Protein AF-A0A660PWV6-F1 (afdb_monomer)

Secondary structure (DSSP, 8-state):
-HHHHHHHHHHHH----TTHHHHHHHHHSPPHHHHHHHHHHHHHHHHHHHHHHHHSTTSTTHHHHHHHHHHHHHHHHHHHHHHHHHTTS----TTHHHHHHHHHHHHHHHHHHHHHHHH-

Solvent-accessible surface area (backbone atoms only — not comparable to full-atom values): 6426 Å² total; per-residue (Å²): 118,72,68,62,55,54,51,53,54,53,60,69,70,66,65,84,63,72,67,58,56,58,57,48,48,65,72,69,48,78,56,68,66,56,45,52,53,52,30,54,49,20,52,51,48,26,55,50,30,48,55,50,28,66,74,38,57,91,44,85,61,28,62,24,32,51,30,39,28,49,13,29,48,35,45,26,51,26,34,51,52,52,51,34,44,74,68,68,75,44,94,70,64,87,62,52,50,59,48,32,54,50,50,18,52,53,29,37,52,51,16,50,52,46,44,51,66,68,75,105

Foldseek 3Di:
DVVVVVVVVVVVVPDDPVPVVVVVVVVPDDPLVVLVVLLVVLVVQLVVLVVVLVVCPPHLLNVLSVLLNVLSVLSNVLSVVSVCVVVVVDDDPPVSSVVSVVSSVVSNVVSVVSVVVRVD

Radius of gyration: 22.76 Å; Cα contacts (8 Å, |Δi|>4): 89; chains: 1; bounding box: 39×50×63 Å

Sequence (120 aa):
MRKNLLLVVALMVGWPSRSEAADLALITSPPTMLNLMVLVLAFAAVAICFRVFTAVKGGSLSRSWQLFMGGFAILGLSQMSSLFQTLEVVSLPVWVTPGLSLLWVVALLYGVIETKRVLS

Nearest PDB structures (foldseek):
  1s53-assembly2_B  TM=8.696E-01  e=2.380E+00  Halobacterium salinarum
  3uty-assembly1_A  TM=8.562E-01  e=2.829E+00  Halobacterium salinarum NRC-1
  7d7q-assembly1_A  TM=6.281E-01  e=6.717E+00  Salpingoeca rosetta
  3u3b-assembly2_B  TM=4.094E-01  e=5.985E+00  synthetic construct

Mean predicted aligned error: 11.58 Å

S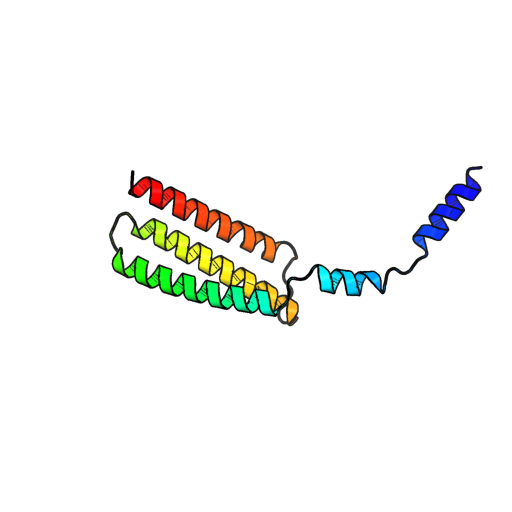tructure (mmCIF, N/CA/C/O backbone):
data_AF-A0A660PWV6-F1
#
_entry.id   AF-A0A660PWV6-F1
#
loop_
_atom_site.group_PDB
_atom_site.id
_atom_site.type_symbol
_atom_site.label_atom_id
_atom_site.label_alt_id
_atom_site.label_comp_id
_atom_site.label_asym_id
_atom_site.label_entity_id
_atom_site.label_seq_id
_atom_site.pdbx_PDB_ins_code
_atom_site.Cartn_x
_atom_site.Cartn_y
_atom_site.Cartn_z
_atom_site.occupancy
_atom_site.B_iso_or_equiv
_atom_site.auth_seq_id
_atom_site.auth_comp_id
_atom_site.auth_asym_id
_atom_site.auth_atom_id
_atom_site.pdbx_PDB_model_num
ATOM 1 N N . MET A 1 1 ? 10.261 39.968 -45.225 1.00 52.19 1 MET A N 1
ATOM 2 C CA . MET A 1 1 ? 10.310 39.741 -43.759 1.00 52.19 1 MET A CA 1
ATOM 3 C C . MET A 1 1 ? 9.857 38.340 -43.326 1.00 52.19 1 MET A C 1
ATOM 5 O O . MET A 1 1 ? 10.542 37.752 -42.506 1.00 52.19 1 MET A O 1
ATOM 9 N N . ARG A 1 2 ? 8.792 37.739 -43.892 1.00 52.47 2 ARG A N 1
ATOM 10 C CA . ARG A 1 2 ? 8.329 36.376 -43.517 1.00 52.47 2 ARG A CA 1
ATOM 11 C C . ARG A 1 2 ? 9.325 35.225 -43.778 1.00 52.47 2 ARG A C 1
ATOM 13 O O . ARG A 1 2 ? 9.314 34.247 -43.044 1.00 52.47 2 ARG A O 1
ATOM 20 N N . LYS A 1 3 ? 10.203 35.339 -44.785 1.00 55.62 3 LYS A N 1
ATOM 21 C CA . LYS A 1 3 ? 11.167 34.276 -45.145 1.00 55.62 3 LYS A CA 1
ATOM 22 C C . LYS A 1 3 ? 12.283 34.071 -44.107 1.00 55.62 3 LYS A C 1
ATOM 24 O O . LYS A 1 3 ? 12.667 32.934 -43.876 1.00 55.62 3 LYS A O 1
ATOM 29 N N . ASN A 1 4 ? 12.731 35.129 -43.424 1.00 53.56 4 ASN A N 1
ATOM 30 C CA . ASN A 1 4 ? 13.756 35.011 -42.374 1.00 53.56 4 ASN A CA 1
ATOM 31 C C . ASN A 1 4 ? 13.199 34.347 -41.106 1.00 53.56 4 ASN A C 1
ATOM 33 O O . ASN A 1 4 ? 13.924 33.658 -40.403 1.00 53.56 4 ASN A O 1
ATOM 37 N N . LEU A 1 5 ? 11.898 34.505 -40.852 1.00 57.94 5 LEU A N 1
ATOM 38 C CA . LEU A 1 5 ? 11.224 33.932 -39.687 1.00 57.94 5 LEU A CA 1
ATOM 39 C C . LEU A 1 5 ? 11.062 32.409 -39.828 1.00 57.94 5 LEU A C 1
ATOM 41 O O . LEU A 1 5 ? 11.295 31.673 -38.879 1.00 57.94 5 LEU A O 1
ATOM 45 N N . LEU A 1 6 ? 10.776 31.925 -41.042 1.00 60.41 6 LEU A N 1
ATOM 46 C CA . LEU A 1 6 ? 10.726 30.488 -41.340 1.00 60.41 6 LEU A CA 1
ATOM 47 C C . LEU A 1 6 ? 12.105 29.815 -41.269 1.00 60.41 6 LEU A C 1
ATOM 49 O O . LEU A 1 6 ? 12.196 28.661 -40.870 1.00 60.41 6 LEU A O 1
ATOM 53 N N . LEU A 1 7 ? 13.174 30.540 -41.606 1.00 59.66 7 LEU A N 1
ATOM 54 C CA . LEU A 1 7 ? 14.546 30.027 -41.550 1.00 59.66 7 LEU A CA 1
ATOM 55 C C . LEU A 1 7 ? 15.050 29.911 -40.100 1.00 59.66 7 LEU A C 1
ATOM 57 O O . LEU A 1 7 ? 15.702 28.933 -39.757 1.00 59.66 7 LEU A O 1
ATOM 61 N N . VAL A 1 8 ? 14.664 30.846 -39.224 1.00 61.31 8 VAL A N 1
ATOM 62 C CA . VAL A 1 8 ? 14.934 30.767 -37.775 1.00 61.31 8 VAL A CA 1
ATOM 63 C C . VAL A 1 8 ? 14.155 29.621 -37.123 1.00 61.31 8 VAL A C 1
ATOM 65 O O . VAL A 1 8 ? 14.724 28.871 -36.336 1.00 61.31 8 VAL A O 1
ATOM 68 N N . VAL A 1 9 ? 12.886 29.420 -37.494 1.00 60.78 9 VAL A N 1
ATOM 69 C CA . VAL A 1 9 ? 12.082 28.287 -37.001 1.00 60.78 9 VAL A CA 1
ATOM 70 C C . VAL A 1 9 ? 12.647 26.948 -37.494 1.00 60.78 9 VAL A C 1
ATOM 72 O O . VAL A 1 9 ? 12.733 26.004 -36.717 1.00 60.78 9 VAL A O 1
ATOM 75 N N . ALA A 1 10 ? 13.114 26.868 -38.743 1.00 59.03 10 ALA A N 1
ATOM 76 C CA . ALA A 1 10 ? 13.762 25.666 -39.272 1.00 59.03 10 ALA A CA 1
ATOM 77 C C . ALA A 1 10 ? 15.111 25.363 -38.591 1.00 59.03 10 ALA A C 1
ATOM 79 O O . ALA A 1 10 ? 15.429 24.198 -38.362 1.00 59.03 10 ALA A O 1
ATOM 80 N N . LEU A 1 11 ? 15.877 26.394 -38.216 1.00 56.72 11 LEU A N 1
ATOM 81 C CA . LEU A 1 11 ? 17.133 26.240 -37.474 1.00 56.72 11 LEU A CA 1
ATOM 82 C C . LEU A 1 11 ? 16.913 25.803 -36.017 1.00 56.72 11 LEU A C 1
ATOM 84 O O . LEU A 1 11 ? 17.760 25.105 -35.470 1.00 56.72 11 LEU A O 1
ATOM 88 N N . MET A 1 12 ? 15.770 26.140 -35.407 1.00 53.78 12 MET A N 1
ATOM 89 C CA . MET A 1 12 ? 15.433 25.701 -34.044 1.00 53.78 12 MET A CA 1
ATOM 90 C C . MET A 1 12 ? 14.844 24.285 -33.967 1.00 53.78 12 MET A C 1
ATOM 92 O O . MET A 1 12 ? 14.908 23.661 -32.914 1.00 53.78 12 MET A O 1
ATOM 96 N N . VAL A 1 13 ? 14.323 23.745 -35.073 1.00 59.53 13 VAL A N 1
ATOM 97 C CA . VAL A 1 13 ? 13.825 22.355 -35.158 1.00 59.53 13 VAL A CA 1
ATOM 98 C C . VAL A 1 13 ? 14.951 21.362 -35.511 1.00 59.53 13 VAL A C 1
ATOM 100 O O . VAL A 1 13 ? 14.778 20.151 -35.397 1.00 59.53 13 VAL A O 1
ATOM 103 N N . GLY A 1 14 ? 16.125 21.859 -35.915 1.00 48.34 14 GLY A N 1
ATOM 104 C CA . GLY A 1 14 ? 17.244 21.052 -36.408 1.00 48.34 14 GLY A CA 1
ATOM 105 C C . GLY A 1 14 ? 18.231 20.528 -35.360 1.00 48.34 14 GLY A C 1
ATOM 106 O O . GLY A 1 14 ? 19.195 19.869 -35.749 1.00 48.34 14 GLY A O 1
ATOM 107 N N . TRP A 1 15 ? 18.048 20.793 -34.063 1.00 46.94 15 TRP A N 1
ATOM 108 C CA . TRP A 1 15 ? 18.976 20.282 -33.050 1.00 46.94 15 TRP A CA 1
ATOM 109 C C . TRP A 1 15 ? 18.576 18.892 -32.546 1.00 46.94 15 TRP A C 1
ATOM 111 O O . TRP A 1 15 ? 17.480 18.720 -32.012 1.00 46.94 15 TRP A O 1
ATOM 121 N N . PRO A 1 16 ? 19.453 17.876 -32.662 1.00 46.84 16 PRO A N 1
ATOM 122 C CA . PRO A 1 16 ? 19.218 16.603 -32.012 1.00 46.84 16 PRO A CA 1
ATOM 123 C C . PRO A 1 16 ? 19.464 16.770 -30.508 1.00 46.84 16 PRO A C 1
ATOM 125 O O . PRO A 1 16 ? 20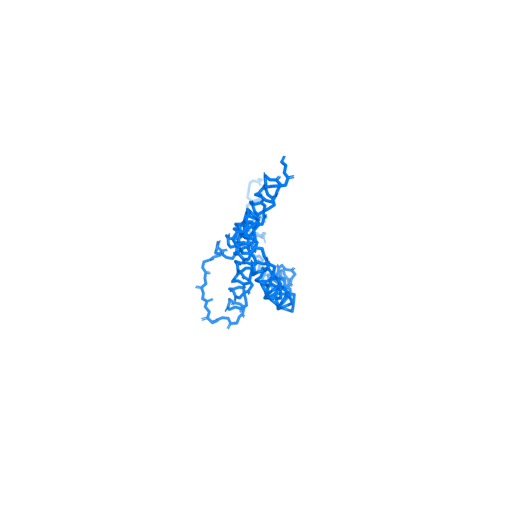.593 16.649 -30.042 1.00 46.84 16 PRO A O 1
ATOM 128 N N . SER A 1 17 ? 18.399 16.971 -29.730 1.00 53.06 17 SER A N 1
ATOM 129 C CA . SER A 1 17 ? 18.389 16.951 -28.252 1.00 53.06 17 SER A CA 1
ATOM 130 C C . SER A 1 17 ? 18.683 15.563 -27.649 1.00 53.06 17 SER A C 1
ATOM 132 O O . SER A 1 17 ? 18.181 15.211 -26.583 1.00 53.06 17 SER A O 1
ATOM 134 N N . ARG A 1 18 ? 19.467 14.719 -28.331 1.00 52.66 18 ARG A N 1
ATOM 135 C CA . ARG A 1 18 ? 19.668 13.315 -27.943 1.00 52.66 18 ARG A CA 1
ATOM 136 C C . ARG A 1 18 ? 20.513 13.143 -26.674 1.00 52.66 18 ARG A C 1
ATOM 138 O O . ARG A 1 18 ? 20.440 12.069 -26.091 1.00 52.66 18 ARG A O 1
ATOM 145 N N . SER A 1 19 ? 21.258 14.159 -26.220 1.00 50.44 19 SER A N 1
ATOM 146 C CA . SER A 1 19 ? 22.008 14.085 -24.951 1.00 50.44 19 SER A CA 1
ATOM 147 C C . SER A 1 19 ? 21.230 14.606 -23.738 1.00 50.44 19 SER A C 1
ATOM 149 O O . SER A 1 19 ? 21.403 14.073 -22.651 1.00 50.44 19 SER A O 1
ATOM 151 N N . GLU A 1 20 ? 20.328 15.579 -23.903 1.00 52.12 20 GLU A N 1
ATOM 152 C CA . GLU A 1 20 ? 19.528 16.104 -22.782 1.00 52.12 20 GLU A CA 1
ATOM 153 C C . GLU A 1 20 ? 18.455 15.115 -22.316 1.00 52.12 20 GLU A C 1
ATOM 155 O O . GLU A 1 20 ? 18.148 15.052 -21.132 1.00 52.12 20 GLU A O 1
ATOM 160 N N . ALA A 1 21 ? 17.920 14.280 -23.211 1.00 51.69 21 ALA A N 1
ATOM 161 C CA . ALA A 1 21 ? 16.946 13.255 -22.833 1.00 51.69 21 ALA A CA 1
ATOM 162 C C . ALA A 1 21 ? 17.531 12.190 -21.883 1.00 51.69 21 ALA A C 1
ATOM 164 O O . ALA A 1 21 ? 16.797 11.644 -21.064 1.00 51.69 21 ALA A O 1
ATOM 165 N N . ALA A 1 22 ? 18.837 11.911 -21.969 1.00 50.88 22 ALA A N 1
ATOM 166 C CA . ALA A 1 22 ? 19.512 10.948 -21.100 1.00 50.88 22 ALA A CA 1
ATOM 167 C C . ALA A 1 22 ? 19.758 11.515 -19.689 1.00 50.88 22 ALA A C 1
ATOM 169 O O . ALA A 1 22 ? 19.522 10.818 -18.704 1.00 50.88 22 ALA A O 1
ATOM 170 N N . ASP A 1 23 ? 20.145 12.790 -19.583 1.00 53.81 23 ASP A N 1
ATOM 171 C CA . ASP A 1 23 ? 20.314 13.474 -18.290 1.00 53.81 23 ASP A CA 1
ATOM 172 C C . ASP A 1 23 ? 18.967 13.790 -17.624 1.00 53.81 23 ASP A C 1
ATOM 174 O O . ASP A 1 23 ? 18.794 13.609 -16.419 1.00 53.81 23 ASP A O 1
ATOM 178 N N . LEU A 1 24 ? 17.958 14.188 -18.403 1.00 51.34 24 LEU A N 1
ATOM 179 C CA . LEU A 1 24 ? 16.605 14.394 -17.885 1.00 51.34 24 LEU A CA 1
ATOM 180 C C . LEU A 1 24 ? 15.962 13.077 -17.444 1.00 51.34 24 LEU A C 1
ATOM 182 O O . LEU A 1 24 ? 15.235 13.071 -16.453 1.00 51.34 24 LEU A O 1
ATOM 186 N N . ALA A 1 25 ? 16.248 11.953 -18.106 1.00 52.84 25 ALA A N 1
ATOM 187 C CA . ALA A 1 25 ? 15.823 10.637 -17.631 1.00 52.84 25 ALA A CA 1
ATOM 188 C C . ALA A 1 25 ? 16.462 10.293 -16.274 1.00 52.84 25 ALA A C 1
ATOM 190 O O . ALA A 1 25 ? 15.754 9.837 -15.378 1.00 52.84 25 ALA A O 1
ATOM 191 N N . LEU A 1 26 ? 17.753 10.599 -16.085 1.00 53.31 26 LEU A N 1
ATOM 192 C CA . LEU A 1 26 ? 18.461 10.393 -14.816 1.00 53.31 26 LEU A CA 1
ATOM 193 C C . LEU A 1 26 ? 17.869 11.229 -13.664 1.00 53.31 26 LEU A C 1
ATOM 195 O O . LEU A 1 26 ? 17.817 10.764 -12.527 1.00 53.31 26 LEU A O 1
ATOM 199 N N . ILE A 1 27 ? 17.402 12.448 -13.953 1.00 58.38 27 ILE A N 1
ATOM 200 C CA . ILE A 1 27 ? 16.823 13.368 -12.957 1.00 58.38 27 ILE A CA 1
ATOM 201 C C . ILE A 1 27 ? 15.344 13.056 -12.671 1.00 58.38 27 ILE A C 1
ATOM 203 O O . ILE A 1 27 ? 14.868 13.276 -11.557 1.00 58.38 27 ILE A O 1
ATOM 207 N N . THR A 1 28 ? 14.594 12.564 -13.662 1.00 58.81 28 THR A N 1
ATOM 208 C CA . THR A 1 28 ? 13.133 12.381 -13.550 1.00 58.81 28 THR A CA 1
ATOM 209 C C . THR A 1 28 ? 12.712 11.002 -13.054 1.00 58.81 28 THR A C 1
ATOM 211 O O . THR A 1 28 ? 11.627 10.879 -12.482 1.00 58.81 28 THR A O 1
ATOM 214 N N . SER A 1 29 ? 13.538 9.965 -13.221 1.00 60.50 29 SER A N 1
ATOM 215 C CA . SER A 1 29 ? 13.249 8.659 -12.628 1.00 60.50 29 SER A CA 1
ATOM 216 C C . SER A 1 29 ? 13.681 8.638 -11.155 1.00 60.50 29 SER A C 1
ATOM 218 O O . SER A 1 29 ? 14.865 8.856 -10.883 1.00 60.50 29 SER A O 1
ATOM 220 N N . PRO A 1 30 ? 12.781 8.366 -10.186 1.00 64.50 30 PRO A N 1
ATOM 221 C CA . PRO A 1 30 ? 13.199 8.180 -8.803 1.00 64.50 30 PRO A CA 1
ATOM 222 C C . PRO A 1 30 ? 14.244 7.058 -8.735 1.00 64.50 30 PRO A C 1
ATOM 224 O O . PRO A 1 30 ? 14.074 6.030 -9.403 1.00 64.50 30 PRO A O 1
ATOM 227 N N . PRO A 1 31 ? 15.324 7.232 -7.949 1.00 79.44 31 PRO A N 1
ATOM 228 C CA . PRO A 1 31 ? 16.411 6.268 -7.914 1.00 79.44 31 PRO A CA 1
ATOM 229 C C . PRO A 1 31 ? 15.863 4.895 -7.523 1.00 79.44 31 PRO A C 1
ATOM 231 O O . PRO A 1 31 ? 15.083 4.772 -6.580 1.00 79.44 31 PRO A O 1
ATOM 234 N N . THR A 1 32 ? 16.278 3.846 -8.229 1.00 82.69 32 THR A N 1
ATOM 235 C CA . THR A 1 32 ? 15.814 2.462 -8.005 1.00 82.69 32 THR A CA 1
ATOM 236 C C . THR A 1 32 ? 15.947 2.018 -6.549 1.00 82.69 32 THR A C 1
ATOM 238 O O . THR A 1 32 ? 15.087 1.305 -6.032 1.00 82.69 32 THR A O 1
ATOM 241 N N . MET A 1 33 ? 16.976 2.514 -5.858 1.00 82.69 33 MET A N 1
ATOM 242 C CA . MET A 1 33 ? 17.180 2.321 -4.422 1.00 82.69 33 MET A CA 1
ATOM 243 C C . MET A 1 33 ? 16.019 2.857 -3.577 1.00 82.69 33 MET A C 1
ATOM 245 O O . MET A 1 33 ? 15.591 2.185 -2.642 1.00 82.69 33 MET A O 1
ATOM 249 N N . LEU A 1 34 ? 15.454 4.019 -3.922 1.00 87.06 34 LEU A N 1
ATOM 250 C CA . LEU A 1 34 ? 14.283 4.567 -3.238 1.00 87.06 34 LEU A CA 1
ATOM 251 C C . LEU A 1 34 ? 13.061 3.662 -3.438 1.00 87.06 34 LEU A C 1
ATOM 253 O O . LEU A 1 34 ? 12.387 3.341 -2.463 1.00 87.06 34 LEU A O 1
ATOM 257 N N . ASN A 1 35 ? 12.813 3.184 -4.662 1.00 88.06 35 ASN A N 1
ATOM 258 C CA . ASN A 1 35 ? 11.697 2.269 -4.936 1.00 88.06 35 ASN A CA 1
ATOM 259 C C . ASN A 1 35 ? 11.826 0.962 -4.133 1.00 88.06 35 ASN A C 1
ATOM 261 O O . ASN A 1 35 ? 10.838 0.475 -3.584 1.00 88.06 35 ASN A O 1
ATOM 265 N N . LEU A 1 36 ? 13.045 0.423 -3.999 1.00 90.31 36 LEU A N 1
ATOM 266 C CA . LEU A 1 36 ? 13.319 -0.750 -3.161 1.00 90.31 36 LEU A CA 1
ATOM 267 C C . LEU A 1 36 ? 13.062 -0.477 -1.674 1.00 90.31 36 LEU A C 1
ATOM 269 O O . LEU A 1 36 ? 12.421 -1.289 -1.006 1.00 90.31 36 LEU A O 1
ATOM 273 N N . MET A 1 37 ? 13.509 0.667 -1.152 1.00 94.00 37 MET A N 1
ATOM 274 C CA . MET A 1 37 ? 13.246 1.049 0.240 1.00 94.00 37 MET A CA 1
ATOM 275 C C . MET A 1 37 ? 11.745 1.186 0.509 1.00 94.00 37 MET A C 1
ATOM 277 O O . MET A 1 37 ? 11.244 0.647 1.498 1.00 94.00 37 MET A O 1
ATOM 281 N N . VAL A 1 38 ? 11.013 1.856 -0.386 1.00 93.50 38 VAL A N 1
ATOM 282 C CA . VAL A 1 38 ? 9.554 2.011 -0.276 1.00 93.50 38 VAL A CA 1
ATOM 283 C C . VAL A 1 38 ? 8.859 0.651 -0.354 1.00 93.50 38 VAL A C 1
ATOM 285 O O . VAL A 1 38 ? 7.928 0.410 0.410 1.00 93.50 38 VAL A O 1
ATOM 288 N N . LEU A 1 39 ? 9.324 -0.264 -1.209 1.00 94.06 39 LEU A N 1
ATOM 289 C CA . LEU A 1 39 ? 8.781 -1.619 -1.301 1.00 94.06 39 LEU A CA 1
ATOM 290 C C . LEU A 1 39 ? 8.947 -2.399 0.013 1.00 94.06 39 LEU A C 1
ATOM 292 O O . LEU A 1 39 ? 7.986 -2.995 0.503 1.00 94.06 39 LEU A O 1
ATOM 296 N N . VAL A 1 40 ? 10.140 -2.367 0.613 1.00 96.62 40 VAL A N 1
ATOM 297 C CA . VAL A 1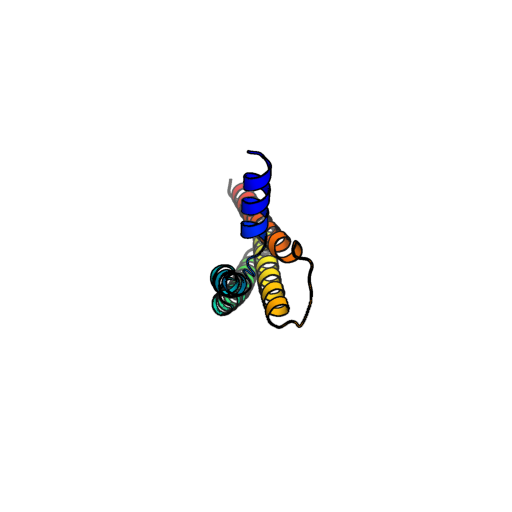 40 ? 10.402 -3.019 1.909 1.00 96.62 40 VAL A CA 1
ATOM 298 C C . VAL A 1 40 ? 9.517 -2.422 3.005 1.00 96.62 40 VAL A C 1
ATOM 300 O O . VAL A 1 40 ? 8.902 -3.162 3.776 1.00 96.62 40 VAL A O 1
ATOM 303 N N . LEU A 1 41 ? 9.396 -1.092 3.047 1.00 96.25 41 LEU A N 1
ATOM 304 C CA . LEU A 1 41 ? 8.518 -0.404 3.995 1.00 96.25 41 LEU A CA 1
ATOM 305 C C . LEU A 1 41 ? 7.043 -0.754 3.779 1.00 96.25 41 LEU A C 1
ATOM 307 O O . LEU A 1 41 ? 6.322 -0.937 4.757 1.00 96.25 41 LEU A O 1
ATOM 311 N N . ALA A 1 42 ? 6.596 -0.904 2.530 1.00 95.94 42 ALA A N 1
ATOM 312 C CA . ALA A 1 42 ? 5.231 -1.312 2.218 1.00 95.94 42 ALA A CA 1
ATOM 313 C C . ALA A 1 42 ? 4.932 -2.716 2.766 1.00 95.94 42 ALA A C 1
ATOM 315 O O . ALA A 1 42 ? 3.923 -2.902 3.445 1.00 95.94 42 ALA A O 1
ATOM 316 N N . PHE A 1 43 ? 5.831 -3.687 2.572 1.00 96.50 43 PHE A N 1
ATOM 317 C CA . PHE A 1 43 ? 5.669 -5.024 3.156 1.00 96.50 43 PHE A CA 1
ATOM 318 C C . PHE A 1 43 ? 5.690 -5.008 4.688 1.00 96.50 43 PHE A C 1
ATOM 320 O O . PHE A 1 43 ? 4.866 -5.675 5.319 1.00 96.50 43 PHE A O 1
ATOM 327 N N . ALA A 1 44 ? 6.579 -4.219 5.297 1.00 97.38 44 ALA A N 1
ATOM 328 C CA . ALA A 1 44 ? 6.603 -4.045 6.746 1.00 97.38 44 ALA A CA 1
ATOM 329 C C . ALA A 1 44 ? 5.283 -3.443 7.263 1.00 97.38 44 ALA A C 1
ATOM 331 O O . ALA A 1 44 ? 4.715 -3.941 8.236 1.00 97.38 44 ALA A O 1
ATOM 332 N N . ALA A 1 45 ? 4.747 -2.429 6.580 1.00 96.69 45 ALA A N 1
ATOM 333 C CA . ALA A 1 45 ? 3.474 -1.802 6.919 1.00 96.69 45 ALA A CA 1
ATOM 334 C C . ALA A 1 45 ? 2.292 -2.772 6.775 1.00 96.69 45 ALA A C 1
ATOM 336 O O . ALA A 1 45 ? 1.438 -2.816 7.661 1.00 96.69 45 ALA A O 1
ATOM 337 N N . VAL A 1 46 ? 2.263 -3.603 5.725 1.00 96.94 46 VAL A N 1
ATOM 338 C CA . VAL A 1 46 ? 1.269 -4.681 5.574 1.00 96.94 46 V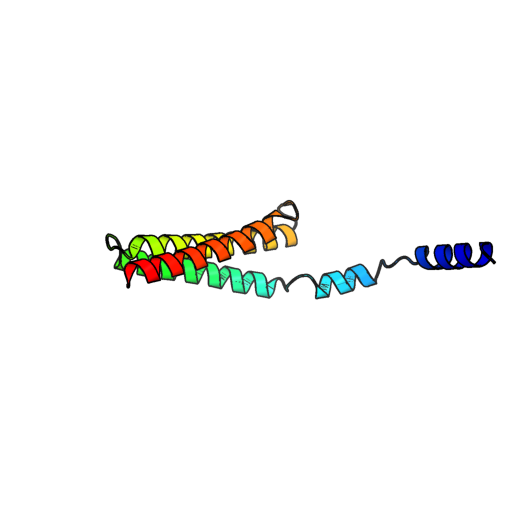AL A CA 1
ATOM 339 C C . VAL A 1 46 ? 1.363 -5.670 6.736 1.00 96.94 46 VAL A C 1
ATOM 341 O O . VAL A 1 46 ? 0.339 -5.996 7.335 1.00 96.94 46 VAL A O 1
ATOM 344 N N . ALA A 1 47 ? 2.568 -6.111 7.107 1.00 97.06 47 ALA A N 1
ATOM 345 C CA . ALA A 1 47 ? 2.764 -7.040 8.219 1.00 97.06 47 ALA A CA 1
ATOM 346 C C . ALA A 1 47 ? 2.303 -6.446 9.563 1.00 97.06 47 ALA A C 1
ATOM 348 O O . ALA A 1 47 ? 1.659 -7.134 10.361 1.00 97.06 47 ALA A O 1
ATOM 349 N N . ILE A 1 48 ? 2.578 -5.160 9.804 1.00 96.44 48 ILE A N 1
ATOM 350 C CA . ILE A 1 48 ? 2.096 -4.436 10.988 1.00 96.44 48 ILE A CA 1
ATOM 351 C C . ILE A 1 48 ? 0.568 -4.330 10.960 1.00 96.44 48 ILE A C 1
ATOM 353 O O . ILE A 1 48 ? -0.079 -4.698 11.940 1.00 96.44 48 ILE A O 1
ATOM 357 N N . CYS A 1 49 ? -0.022 -3.908 9.838 1.00 95.12 49 CYS A N 1
ATOM 358 C CA . CYS A 1 49 ? -1.476 -3.832 9.683 1.00 95.12 49 CYS A CA 1
ATOM 359 C C . CYS A 1 49 ? -2.134 -5.192 9.904 1.00 95.12 49 CYS A C 1
ATOM 361 O O . CYS A 1 49 ? -3.190 -5.260 10.524 1.00 95.12 49 CYS A O 1
ATOM 363 N N . PHE A 1 50 ? -1.509 -6.278 9.445 1.00 95.25 50 PHE A N 1
ATOM 364 C CA . PHE A 1 50 ? -1.997 -7.633 9.668 1.00 95.25 50 PHE A CA 1
ATOM 365 C C . PHE A 1 50 ? -1.999 -8.003 11.149 1.00 95.25 50 PHE A C 1
ATOM 367 O O . PHE A 1 50 ? -3.017 -8.476 11.653 1.00 95.25 50 PHE A O 1
ATOM 374 N N . ARG A 1 51 ? -0.915 -7.714 11.877 1.00 95.56 51 ARG A N 1
ATOM 375 C CA . ARG A 1 51 ? -0.866 -7.930 13.332 1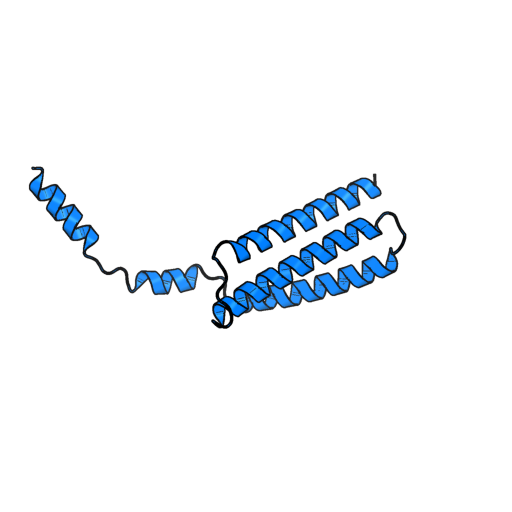.00 95.56 51 ARG A CA 1
ATOM 376 C C . ARG A 1 51 ? -1.959 -7.148 14.056 1.00 95.56 51 ARG A C 1
ATOM 378 O O . ARG A 1 51 ? -2.682 -7.727 14.867 1.00 95.56 51 ARG A O 1
ATOM 385 N N . VAL A 1 52 ? -2.131 -5.866 13.732 1.00 93.88 52 VAL A N 1
ATOM 386 C CA . VAL A 1 52 ? -3.179 -5.054 14.368 1.00 93.88 52 VAL A CA 1
ATOM 387 C C . VAL A 1 52 ? -4.566 -5.567 13.992 1.00 93.88 52 VAL A C 1
ATOM 389 O O . VAL A 1 52 ? -5.398 -5.757 14.874 1.00 93.88 52 VAL A O 1
ATOM 392 N N . PHE A 1 53 ? -4.798 -5.893 12.720 1.00 94.12 53 PHE A N 1
ATOM 393 C CA . PHE A 1 53 ? -6.048 -6.487 12.255 1.00 94.12 53 PHE A CA 1
ATOM 394 C C . PHE A 1 53 ? -6.396 -7.762 13.028 1.00 94.12 53 PHE A C 1
ATOM 396 O O . PHE A 1 53 ? -7.542 -7.914 13.441 1.00 94.12 53 PHE A O 1
ATOM 403 N N . THR A 1 54 ? -5.430 -8.656 13.270 1.00 93.31 54 THR A N 1
ATOM 404 C CA . THR A 1 54 ? -5.674 -9.865 14.072 1.00 93.31 54 THR A CA 1
ATOM 405 C C . THR A 1 54 ? -6.030 -9.556 15.525 1.00 93.31 54 THR A C 1
ATOM 407 O O . THR A 1 54 ? -6.851 -10.268 16.095 1.00 93.31 54 THR A O 1
ATOM 410 N N . ALA A 1 55 ? -5.487 -8.477 16.097 1.00 92.25 55 ALA A N 1
ATOM 411 C CA . ALA A 1 55 ? -5.804 -8.038 17.455 1.00 92.25 55 ALA A CA 1
ATOM 412 C C . ALA A 1 55 ? -7.197 -7.390 17.564 1.00 92.25 55 ALA A C 1
ATOM 414 O O . ALA A 1 55 ? -7.870 -7.557 18.576 1.00 92.25 55 ALA A O 1
ATOM 415 N N . VAL A 1 56 ? -7.654 -6.685 16.523 1.00 92.75 56 VAL A N 1
AT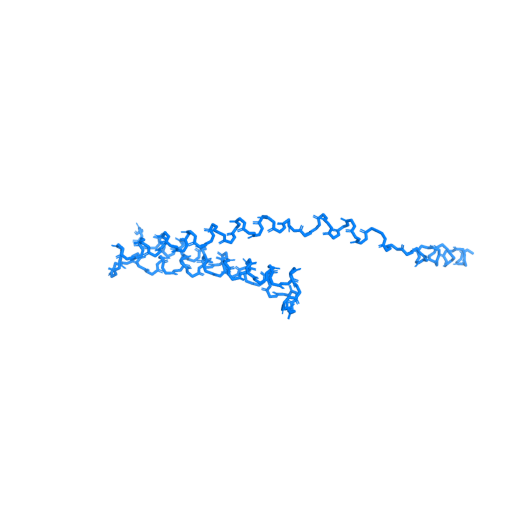OM 416 C CA . VAL A 1 56 ? -8.981 -6.037 16.486 1.00 92.75 56 VAL A CA 1
ATOM 417 C C . VAL A 1 56 ? -10.034 -6.846 15.718 1.00 92.75 56 VAL A C 1
ATOM 419 O O . VAL A 1 56 ? -11.110 -6.333 15.392 1.00 92.75 56 VAL A O 1
ATOM 422 N N . LYS A 1 57 ? -9.729 -8.104 15.375 1.00 85.12 57 LYS A N 1
ATOM 423 C CA . LYS A 1 57 ? -10.571 -8.947 14.521 1.00 85.12 57 LYS A CA 1
ATOM 424 C C . LYS A 1 57 ? -11.936 -9.168 15.177 1.00 85.12 57 LYS A C 1
ATOM 426 O O . LYS A 1 57 ? -12.017 -9.617 16.312 1.00 85.12 57 LYS A O 1
ATOM 431 N N . GLY A 1 58 ? -13.006 -8.864 14.442 1.00 84.44 58 GLY A N 1
ATOM 432 C CA . GLY A 1 58 ? -14.385 -8.936 14.942 1.00 84.44 58 GLY A CA 1
ATOM 433 C C . GLY A 1 58 ? -14.895 -7.648 15.599 1.00 84.44 58 GLY A C 1
ATOM 434 O O . GLY A 1 58 ? -16.089 -7.539 15.852 1.00 84.44 58 GLY A O 1
ATOM 435 N N . GLY A 1 59 ? -14.029 -6.653 15.821 1.00 87.62 59 GLY A N 1
ATOM 436 C CA . GLY A 1 59 ? -14.430 -5.319 16.266 1.00 87.62 59 GLY A CA 1
ATOM 437 C C . GLY A 1 59 ? -14.849 -4.399 15.116 1.00 87.62 59 GLY A C 1
ATOM 438 O O . GLY A 1 59 ? -14.558 -4.658 13.943 1.00 87.62 59 GLY A O 1
ATOM 439 N N . SER A 1 60 ? -15.466 -3.267 15.459 1.00 87.00 60 SER A N 1
ATOM 440 C CA . SER A 1 60 ? -15.844 -2.199 14.518 1.00 87.00 60 SER A CA 1
ATOM 441 C C . SER A 1 60 ? -14.644 -1.613 13.757 1.00 87.00 60 SER A C 1
ATOM 443 O O . SER A 1 60 ? -14.778 -1.220 12.602 1.00 87.00 60 SER A O 1
ATOM 445 N N . LEU A 1 61 ? -13.448 -1.639 14.358 1.00 90.44 61 LEU A N 1
ATOM 446 C CA . LEU A 1 61 ? -12.190 -1.196 13.739 1.00 90.44 61 LEU A CA 1
ATOM 447 C C . LEU A 1 61 ? -11.615 -2.186 12.713 1.00 90.44 61 LEU A C 1
ATOM 449 O O . LEU A 1 61 ? -10.733 -1.823 11.940 1.00 90.44 61 LEU A O 1
ATOM 453 N N . SER A 1 62 ? -12.083 -3.436 12.666 1.00 92.19 62 SER A N 1
ATOM 454 C CA . SER A 1 62 ? -11.492 -4.455 11.784 1.00 92.19 62 SER A CA 1
ATOM 455 C C . SER A 1 62 ? -11.538 -4.063 10.301 1.00 92.19 62 SER A C 1
ATOM 457 O O . SER A 1 62 ? -10.593 -4.337 9.558 1.00 92.19 62 SER A O 1
ATOM 459 N N . ARG A 1 63 ? -12.592 -3.353 9.881 1.00 91.19 63 ARG A N 1
ATOM 460 C CA . ARG A 1 63 ? -12.772 -2.888 8.501 1.00 91.19 63 ARG A CA 1
ATOM 461 C C . ARG A 1 63 ? -11.777 -1.796 8.104 1.00 91.19 63 ARG A C 1
ATOM 463 O O . ARG A 1 63 ? -11.261 -1.838 6.990 1.00 91.19 63 ARG A O 1
ATOM 470 N N . SER A 1 64 ? -11.464 -0.849 8.989 1.00 93.50 64 SER A N 1
ATOM 471 C CA . SER A 1 64 ? -10.495 0.208 8.669 1.00 93.50 64 SER A CA 1
ATOM 472 C C . SER A 1 64 ? -9.078 -0.346 8.514 1.00 93.50 64 SER A C 1
ATOM 474 O O . SER A 1 64 ? -8.364 0.027 7.584 1.00 93.50 64 SER A O 1
ATOM 476 N N . TRP A 1 65 ? -8.701 -1.329 9.333 1.00 94.75 65 TRP A N 1
ATOM 477 C CA . TRP A 1 65 ? -7.411 -2.013 9.206 1.00 94.75 65 TRP A CA 1
ATOM 478 C C . TRP A 1 65 ? -7.284 -2.863 7.938 1.00 94.75 65 TRP A C 1
ATOM 480 O O . TRP A 1 65 ? -6.191 -2.947 7.377 1.00 94.75 65 TRP A O 1
ATOM 490 N N . GLN A 1 66 ? -8.381 -3.437 7.432 1.00 94.38 66 GLN A N 1
ATOM 491 C CA . GLN A 1 66 ? -8.386 -4.084 6.112 1.00 94.38 66 GLN A CA 1
ATOM 492 C C . GLN A 1 66 ? -8.109 -3.081 4.987 1.00 94.38 66 GLN A C 1
ATOM 494 O O . GLN A 1 66 ? -7.356 -3.391 4.065 1.00 94.38 66 GLN A O 1
ATOM 499 N N . LEU A 1 67 ? -8.671 -1.872 5.076 1.00 94.94 67 LEU A N 1
ATOM 500 C CA . LEU A 1 67 ? -8.440 -0.808 4.095 1.00 94.94 67 LEU A CA 1
ATOM 501 C C . LEU A 1 67 ? -6.989 -0.324 4.116 1.00 94.94 67 LEU A C 1
ATOM 503 O O . LEU A 1 67 ? -6.386 -0.179 3.055 1.00 94.94 67 LEU A O 1
ATOM 507 N N . PHE A 1 68 ? -6.398 -0.154 5.302 1.00 95.56 68 PHE A N 1
ATOM 508 C CA . PHE A 1 68 ? -4.976 0.174 5.425 1.00 95.56 68 PHE A CA 1
ATOM 509 C C . PHE A 1 68 ? -4.082 -0.921 4.846 1.00 95.56 68 PHE A C 1
ATOM 511 O O . PHE A 1 68 ? -3.183 -0.629 4.058 1.00 95.56 68 PHE A O 1
ATOM 518 N N . MET A 1 69 ? -4.364 -2.183 5.169 1.00 96.06 69 MET A N 1
ATOM 519 C CA . MET A 1 69 ? -3.625 -3.322 4.626 1.00 96.06 69 MET A CA 1
ATOM 520 C C . MET A 1 69 ? -3.719 -3.384 3.097 1.00 96.06 69 MET A C 1
ATOM 522 O O . MET A 1 69 ? -2.700 -3.556 2.431 1.00 96.06 69 MET A O 1
ATOM 526 N N . GLY A 1 70 ? -4.917 -3.179 2.540 1.00 95.44 70 GLY A N 1
ATOM 527 C CA . GLY A 1 70 ? -5.135 -3.088 1.097 1.00 95.44 70 GLY A CA 1
ATOM 528 C C . GLY A 1 70 ? -4.380 -1.919 0.462 1.00 95.44 70 GLY A C 1
ATOM 529 O O . GLY A 1 70 ? -3.725 -2.102 -0.559 1.00 95.44 70 GLY A O 1
ATOM 530 N N . GLY A 1 71 ? -4.393 -0.742 1.093 1.00 96.00 71 GLY A N 1
ATOM 531 C CA . GLY A 1 71 ? -3.635 0.426 0.642 1.00 96.00 71 GLY A CA 1
ATOM 532 C C . GLY A 1 71 ? -2.131 0.155 0.578 1.00 96.00 71 GLY A C 1
ATOM 533 O O . GLY A 1 71 ? -1.518 0.334 -0.473 1.00 96.00 71 GLY A O 1
ATOM 534 N N . PHE A 1 72 ? -1.531 -0.359 1.653 1.00 96.69 72 PHE A N 1
ATOM 535 C CA . PHE A 1 72 ? -0.102 -0.692 1.649 1.00 96.69 72 PHE A CA 1
ATOM 536 C C . PHE A 1 72 ? 0.245 -1.832 0.680 1.00 96.69 72 PHE A C 1
ATOM 538 O O . PHE A 1 72 ? 1.318 -1.808 0.077 1.00 96.69 72 PHE A O 1
ATOM 545 N N . ALA A 1 73 ? -0.662 -2.788 0.460 1.00 96.62 73 ALA A N 1
ATOM 546 C CA . ALA A 1 73 ? -0.481 -3.816 -0.562 1.00 96.62 73 ALA A CA 1
ATOM 547 C C . ALA A 1 73 ? -0.474 -3.217 -1.981 1.00 96.62 73 ALA A C 1
ATOM 549 O O . ALA A 1 73 ? 0.400 -3.554 -2.778 1.00 96.62 73 ALA A O 1
ATOM 550 N N . ILE A 1 74 ? -1.385 -2.283 -2.287 1.00 96.75 74 ILE A N 1
ATOM 551 C CA . ILE A 1 74 ? -1.412 -1.561 -3.571 1.00 96.75 74 ILE A CA 1
ATOM 552 C C . ILE A 1 74 ? -0.136 -0.731 -3.755 1.00 96.75 74 ILE A C 1
ATOM 554 O O . ILE A 1 74 ? 0.435 -0.730 -4.845 1.00 96.75 74 ILE A O 1
ATOM 558 N N . LEU A 1 75 ? 0.353 -0.075 -2.697 1.00 95.38 75 LEU A N 1
ATOM 559 C CA . LEU A 1 75 ? 1.636 0.632 -2.729 1.00 95.38 75 LEU A CA 1
ATOM 560 C C . LEU A 1 75 ? 2.785 -0.327 -3.079 1.00 95.38 75 LEU A C 1
ATOM 562 O O . LEU A 1 75 ? 3.583 -0.021 -3.964 1.00 95.38 75 LEU A O 1
ATOM 566 N N . GLY A 1 76 ? 2.843 -1.496 -2.434 1.00 95.12 76 GLY A N 1
ATOM 567 C CA . GLY A 1 76 ? 3.832 -2.532 -2.738 1.00 95.12 76 GLY A CA 1
ATOM 568 C C . GLY A 1 76 ? 3.763 -2.995 -4.195 1.00 95.12 76 GLY A C 1
ATOM 569 O O . GLY A 1 76 ? 4.785 -3.024 -4.879 1.00 95.12 76 GLY A O 1
ATOM 570 N N . LEU A 1 77 ? 2.558 -3.259 -4.710 1.00 94.94 77 LEU A N 1
ATOM 571 C CA . LEU A 1 77 ? 2.342 -3.609 -6.119 1.00 94.94 77 LEU A CA 1
ATOM 572 C C . LEU A 1 77 ? 2.795 -2.494 -7.068 1.00 94.94 77 LEU A C 1
ATOM 574 O O . LEU A 1 77 ? 3.421 -2.779 -8.089 1.00 94.94 77 LEU A O 1
ATOM 578 N N . SER A 1 78 ? 2.540 -1.231 -6.718 1.00 93.69 78 SER A N 1
ATOM 579 C CA . SER A 1 78 ? 3.021 -0.084 -7.488 1.00 93.69 78 SER A CA 1
ATOM 580 C C . SER A 1 78 ? 4.547 -0.074 -7.569 1.00 93.69 78 SER A C 1
ATOM 582 O O . SER A 1 78 ? 5.087 0.045 -8.666 1.00 93.69 78 SER A O 1
ATOM 584 N N . GLN A 1 79 ? 5.254 -0.260 -6.450 1.00 93.56 79 GLN A N 1
ATOM 585 C CA . GLN A 1 79 ? 6.722 -0.287 -6.460 1.00 93.56 79 GLN A CA 1
ATOM 586 C C . GLN A 1 79 ? 7.283 -1.511 -7.194 1.00 93.56 79 GLN A C 1
ATOM 588 O O . GLN A 1 79 ? 8.240 -1.375 -7.954 1.00 93.56 79 GLN A O 1
ATOM 593 N N . MET A 1 80 ? 6.663 -2.687 -7.043 1.00 92.62 80 MET A N 1
ATOM 594 C CA . MET A 1 80 ? 7.035 -3.879 -7.817 1.00 92.62 80 MET A CA 1
ATOM 595 C C . MET A 1 80 ? 6.879 -3.642 -9.320 1.00 92.62 80 MET A C 1
ATOM 597 O O . MET A 1 80 ? 7.771 -3.992 -10.087 1.00 92.62 80 MET A O 1
ATOM 601 N N . SER A 1 81 ? 5.779 -3.012 -9.742 1.00 91.56 81 SER A N 1
ATOM 602 C CA . SER A 1 81 ? 5.544 -2.698 -11.153 1.00 91.56 81 SER A CA 1
ATOM 603 C C . SER A 1 81 ? 6.584 -1.728 -11.719 1.00 91.56 81 SER A C 1
ATOM 605 O O . SER A 1 81 ? 7.080 -1.958 -12.820 1.00 91.56 81 SER A O 1
ATOM 607 N N . SER A 1 82 ? 6.980 -0.706 -10.951 1.00 88.69 82 SER A N 1
ATOM 608 C CA . SER A 1 82 ? 8.068 0.203 -11.325 1.00 88.69 82 SER A CA 1
ATOM 609 C C . SER A 1 82 ? 9.393 -0.541 -11.486 1.00 88.69 82 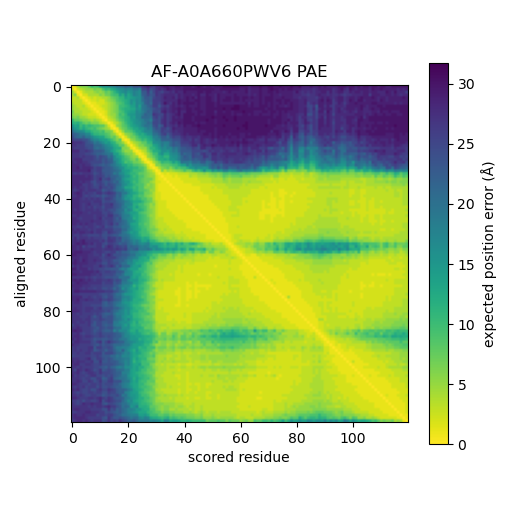SER A C 1
ATOM 611 O O . SER A 1 82 ? 10.079 -0.351 -12.483 1.00 88.69 82 SER A O 1
ATOM 613 N N . LEU A 1 83 ? 9.736 -1.427 -10.544 1.00 89.88 83 LEU A N 1
ATOM 614 C CA . LEU A 1 83 ? 10.973 -2.211 -10.609 1.00 89.88 83 LEU A CA 1
ATOM 615 C C . LEU A 1 83 ? 10.984 -3.176 -11.799 1.00 89.88 83 LEU A C 1
ATOM 617 O O . LEU A 1 83 ? 11.997 -3.272 -12.484 1.00 89.88 83 LEU A O 1
ATOM 621 N N . PHE A 1 84 ? 9.870 -3.852 -12.092 1.00 90.69 84 PHE A N 1
ATOM 622 C CA . PHE A 1 84 ? 9.780 -4.731 -13.262 1.00 90.69 84 PHE A CA 1
ATOM 623 C C . PHE A 1 84 ? 9.880 -3.981 -14.589 1.00 90.69 84 PHE A C 1
ATOM 625 O O . PHE A 1 84 ? 10.452 -4.527 -15.530 1.00 90.69 84 PHE A O 1
ATOM 632 N N . GLN A 1 85 ? 9.378 -2.744 -14.659 1.00 87.94 85 GLN A N 1
ATOM 633 C CA . GLN A 1 85 ? 9.591 -1.880 -15.822 1.00 87.94 85 GLN A CA 1
ATOM 634 C C . GLN A 1 85 ? 11.060 -1.463 -15.945 1.00 87.94 85 GLN A C 1
ATOM 636 O O . GLN A 1 85 ? 11.609 -1.511 -17.039 1.00 87.94 85 GLN A O 1
ATOM 641 N N . THR A 1 86 ? 11.721 -1.105 -14.836 1.00 85.81 86 THR A N 1
ATOM 642 C CA . THR A 1 86 ? 13.151 -0.744 -14.851 1.00 85.81 86 THR A CA 1
ATOM 643 C C . THR A 1 86 ? 14.057 -1.915 -15.233 1.00 85.81 86 THR A C 1
ATOM 645 O O . THR A 1 86 ? 15.091 -1.708 -15.855 1.00 85.81 86 THR A O 1
ATOM 648 N N . LEU A 1 87 ? 13.678 -3.142 -14.871 1.00 86.81 87 LEU A N 1
ATOM 649 C CA . LEU A 1 87 ? 14.397 -4.364 -15.242 1.00 86.81 87 LEU A CA 1
ATOM 650 C C . LEU A 1 87 ? 13.993 -4.909 -16.625 1.00 86.81 87 LEU A C 1
ATOM 652 O O . LEU A 1 87 ? 14.427 -6.000 -16.984 1.00 86.81 87 LEU A O 1
ATOM 656 N N . GLU A 1 88 ? 13.132 -4.198 -17.362 1.00 87.00 88 GLU A N 1
ATOM 657 C CA . GLU A 1 88 ? 12.592 -4.601 -18.671 1.00 87.00 88 GLU A CA 1
ATOM 658 C C . GLU A 1 88 ? 11.912 -5.990 -18.683 1.00 87.00 88 GLU A C 1
ATOM 660 O O . GLU A 1 88 ? 11.721 -6.597 -19.735 1.00 87.00 88 GLU A O 1
ATOM 665 N N . VAL A 1 89 ? 11.489 -6.498 -17.517 1.00 90.25 89 VAL A N 1
ATOM 666 C CA . VAL A 1 89 ? 10.840 -7.817 -17.383 1.00 90.25 89 VAL A CA 1
ATOM 667 C C . VAL A 1 89 ? 9.396 -7.768 -17.883 1.00 90.25 89 VAL A C 1
ATOM 669 O O . VAL A 1 89 ? 8.894 -8.737 -18.450 1.00 90.25 89 VAL A O 1
ATOM 672 N N . VAL A 1 90 ? 8.708 -6.644 -17.657 1.00 89.25 90 VAL A N 1
ATOM 673 C CA . VAL A 1 90 ? 7.305 -6.441 -18.044 1.00 89.25 90 VAL A CA 1
ATOM 674 C C . VAL A 1 90 ? 7.119 -5.026 -18.582 1.00 89.25 90 VAL A C 1
ATOM 676 O O . VAL A 1 90 ? 7.470 -4.052 -17.919 1.00 89.25 90 VAL A O 1
ATOM 679 N N . SER A 1 91 ? 6.492 -4.906 -19.755 1.00 88.19 91 SER A N 1
ATOM 680 C CA . SER A 1 91 ? 6.040 -3.623 -20.295 1.00 88.19 91 SER A CA 1
ATOM 681 C C . SER A 1 91 ? 4.593 -3.371 -19.872 1.00 88.19 91 SER A C 1
ATOM 683 O O . SER A 1 91 ? 3.675 -4.075 -20.293 1.00 88.19 91 SER A O 1
ATOM 685 N N . LEU A 1 92 ? 4.394 -2.386 -18.999 1.00 86.81 92 LEU A N 1
ATOM 686 C CA . LEU A 1 92 ? 3.073 -1.931 -18.573 1.00 86.81 92 LEU A CA 1
ATOM 687 C C . LEU A 1 92 ? 2.759 -0.582 -19.232 1.00 86.81 92 LEU A C 1
ATOM 689 O O . LEU A 1 92 ? 3.668 0.223 -19.445 1.00 86.81 92 LEU A O 1
ATOM 693 N N . PRO A 1 93 ? 1.481 -0.286 -19.522 1.00 89.19 93 PRO A N 1
ATOM 694 C CA . PRO A 1 93 ? 1.084 1.042 -19.963 1.00 89.19 93 PRO A CA 1
ATOM 695 C C . PRO A 1 93 ? 1.473 2.128 -18.948 1.00 89.19 93 PRO A C 1
ATOM 697 O O . PRO A 1 93 ? 1.329 1.941 -17.739 1.00 89.19 93 PRO A O 1
ATOM 700 N N . VAL A 1 94 ? 1.873 3.301 -19.448 1.00 85.25 94 VAL A N 1
ATOM 701 C CA . VAL A 1 94 ? 2.386 4.437 -18.648 1.00 85.25 94 VAL A CA 1
ATOM 702 C C . VAL A 1 94 ? 1.411 4.905 -17.553 1.00 85.25 94 VAL A C 1
ATOM 704 O O . VAL A 1 94 ? 1.822 5.475 -16.548 1.00 85.25 94 VAL A O 1
ATOM 707 N N . TRP A 1 95 ? 0.113 4.640 -17.705 1.00 87.88 95 TRP A N 1
ATOM 708 C CA . TRP A 1 95 ? -0.925 5.026 -16.746 1.00 87.88 95 TRP A CA 1
ATOM 709 C C . TRP A 1 95 ? -1.105 4.045 -15.572 1.00 87.88 95 TRP A C 1
ATOM 711 O O . TRP A 1 95 ? -1.771 4.395 -14.597 1.00 87.88 95 TRP A O 1
ATOM 721 N N . VAL A 1 96 ? -0.527 2.838 -15.621 1.00 89.12 96 VAL A N 1
ATOM 722 C CA . VAL A 1 96 ? -0.754 1.802 -14.593 1.00 89.12 96 VAL A CA 1
ATOM 723 C C . VAL A 1 96 ? -0.094 2.175 -13.267 1.00 89.12 96 VAL A C 1
ATOM 725 O O . VAL A 1 96 ? -0.768 2.221 -12.240 1.00 89.12 96 VAL A O 1
ATOM 728 N N . THR A 1 97 ? 1.201 2.490 -13.277 1.00 87.56 97 THR A N 1
ATOM 729 C CA . THR A 1 97 ? 1.956 2.876 -12.074 1.00 87.56 97 THR A CA 1
ATOM 730 C C . THR A 1 97 ? 1.373 4.107 -11.359 1.00 87.56 97 THR A C 1
ATOM 732 O O . THR A 1 97 ? 1.136 4.032 -10.148 1.00 87.56 97 THR A O 1
ATOM 735 N N . PRO A 1 98 ? 1.076 5.235 -12.042 1.00 87.69 98 PRO A N 1
ATOM 736 C CA . PRO A 1 98 ? 0.423 6.369 -11.390 1.00 87.69 98 PRO A CA 1
ATOM 737 C C . PRO A 1 98 ? -1.020 6.050 -10.968 1.00 87.69 98 PRO A C 1
ATOM 739 O O . PRO A 1 98 ? -1.473 6.548 -9.940 1.00 87.69 98 PRO A O 1
ATOM 742 N N . GLY A 1 99 ? -1.728 5.178 -11.694 1.00 92.38 99 GLY A N 1
ATOM 743 C CA . GLY A 1 99 ? -3.057 4.699 -11.307 1.00 92.38 99 GLY A CA 1
ATOM 744 C C . GLY A 1 99 ? -3.041 3.934 -9.981 1.00 92.38 99 GLY A C 1
ATOM 745 O O . GLY A 1 99 ? -3.809 4.253 -9.074 1.00 92.38 99 GLY A O 1
ATOM 746 N N . LEU A 1 100 ? -2.112 2.986 -9.820 1.00 91.69 100 LEU A N 1
ATOM 747 C CA . LEU A 1 100 ? -1.889 2.285 -8.550 1.00 91.69 100 LEU A CA 1
ATOM 748 C C . LEU A 1 100 ? -1.483 3.261 -7.441 1.00 91.69 100 LEU A C 1
ATOM 750 O O . LEU A 1 100 ? -1.959 3.147 -6.310 1.00 91.69 100 LEU A O 1
ATOM 754 N N . SER A 1 101 ? -0.665 4.259 -7.786 1.00 88.38 101 SER A N 1
ATOM 755 C CA . SER A 1 101 ? -0.240 5.319 -6.869 1.00 88.38 101 SER 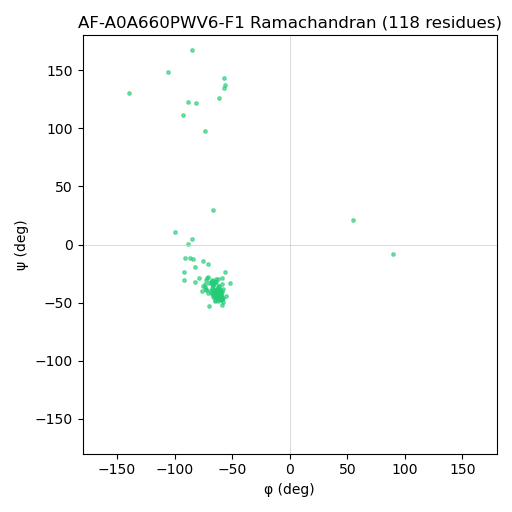A CA 1
ATOM 756 C C . SER A 1 101 ? -1.421 6.163 -6.359 1.00 88.38 101 SER A C 1
ATOM 758 O O . SER A 1 101 ? -1.470 6.535 -5.193 1.00 88.38 101 SER A O 1
ATOM 760 N N . LEU A 1 102 ? -2.419 6.439 -7.193 1.00 92.88 102 LEU A N 1
ATOM 761 C CA . LEU A 1 102 ? -3.650 7.103 -6.756 1.00 92.88 102 LEU A CA 1
ATOM 762 C C . LEU A 1 102 ? -4.516 6.186 -5.886 1.00 92.88 102 LEU A C 1
ATOM 764 O O . LEU A 1 102 ? -5.050 6.618 -4.863 1.00 92.88 102 LEU A O 1
ATOM 768 N N . LEU A 1 103 ? -4.632 4.912 -6.264 1.00 93.69 103 LEU A N 1
ATOM 769 C CA . LEU A 1 103 ? -5.486 3.954 -5.565 1.00 93.69 103 LEU A CA 1
ATOM 770 C C . LEU A 1 103 ? -5.052 3.705 -4.116 1.00 93.69 103 LEU A C 1
ATOM 772 O O . LEU A 1 103 ? -5.921 3.658 -3.243 1.00 93.69 103 LEU A O 1
ATOM 776 N N . TRP A 1 104 ? -3.751 3.587 -3.817 1.00 94.31 104 TRP A N 1
ATOM 777 C CA . TRP A 1 104 ? -3.332 3.398 -2.419 1.00 94.31 104 TRP A CA 1
ATOM 778 C C . TRP A 1 104 ? -3.613 4.631 -1.553 1.00 94.31 104 TRP A C 1
ATOM 780 O O . TRP A 1 104 ? -4.016 4.472 -0.401 1.00 94.31 104 TRP A O 1
ATOM 790 N N . VAL A 1 105 ? -3.470 5.848 -2.097 1.00 93.88 105 VAL A N 1
ATOM 791 C CA . VAL A 1 105 ? -3.799 7.093 -1.378 1.00 93.88 105 VAL A CA 1
ATOM 792 C C . VAL A 1 105 ? -5.286 7.1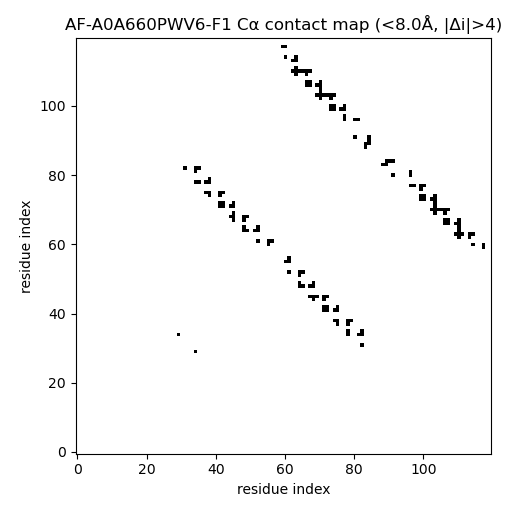29 -1.040 1.00 93.88 105 VAL A C 1
ATOM 794 O O . VAL A 1 105 ? -5.651 7.382 0.108 1.00 93.88 105 VAL A O 1
ATOM 797 N N . VAL A 1 106 ? -6.149 6.815 -2.010 1.00 95.25 106 VAL A N 1
ATOM 798 C CA . VAL A 1 106 ? -7.600 6.730 -1.789 1.00 95.25 106 VAL A CA 1
ATOM 799 C C . VAL A 1 106 ? -7.928 5.678 -0.728 1.00 95.25 106 VAL A C 1
ATOM 801 O O . VAL A 1 106 ? -8.717 5.951 0.177 1.00 95.25 106 VAL A O 1
ATOM 804 N N . ALA A 1 107 ? -7.294 4.503 -0.789 1.00 93.81 107 ALA A N 1
ATOM 805 C CA . ALA A 1 107 ? -7.499 3.438 0.189 1.00 93.81 107 ALA A CA 1
ATOM 806 C C . ALA A 1 107 ? -7.088 3.861 1.610 1.00 93.81 107 ALA A C 1
ATOM 808 O O . ALA A 1 107 ? -7.833 3.610 2.560 1.00 93.81 107 ALA A O 1
ATOM 809 N N . LEU A 1 108 ? -5.951 4.553 1.765 1.00 93.81 108 LEU A N 1
ATOM 810 C CA . LEU A 1 108 ? -5.521 5.083 3.061 1.00 93.81 108 LEU A CA 1
ATOM 811 C C . LEU A 1 108 ? -6.480 6.149 3.592 1.00 93.81 108 LEU A C 1
ATOM 813 O O . LEU A 1 108 ? -6.885 6.071 4.751 1.00 93.81 108 LEU A O 1
ATOM 817 N N . LEU A 1 109 ? -6.872 7.122 2.765 1.00 95.38 109 LEU A N 1
ATOM 818 C CA . LEU A 1 109 ? -7.813 8.170 3.174 1.00 95.38 109 LEU A CA 1
ATOM 819 C C . LEU A 1 109 ? -9.149 7.571 3.613 1.00 95.38 109 LEU A C 1
ATOM 821 O O . LEU A 1 109 ? -9.691 7.954 4.650 1.00 95.38 109 LEU A O 1
ATOM 825 N N . TYR A 1 110 ? -9.648 6.588 2.868 1.00 94.81 110 TYR A N 1
ATOM 826 C CA . TYR A 1 110 ? -10.872 5.885 3.225 1.00 94.81 110 TYR A CA 1
ATOM 827 C C . TYR A 1 110 ? -10.716 5.094 4.538 1.00 94.81 110 TYR A C 1
ATOM 829 O O . TYR A 1 110 ? -11.608 5.132 5.385 1.00 94.81 110 TYR A O 1
ATOM 837 N N . GLY A 1 111 ? -9.557 4.465 4.770 1.00 92.69 111 GLY A N 1
ATOM 838 C CA . GLY A 1 111 ? -9.219 3.833 6.051 1.00 92.69 111 GLY A CA 1
ATOM 839 C C . GLY A 1 111 ? -9.216 4.813 7.233 1.00 92.69 111 GLY A C 1
ATOM 840 O O . GLY A 1 111 ? -9.732 4.488 8.307 1.00 92.69 111 GLY A O 1
ATOM 841 N N . VAL A 1 112 ? -8.709 6.037 7.041 1.00 94.12 112 VAL A N 1
ATOM 842 C CA . VAL A 1 112 ? -8.740 7.100 8.065 1.00 94.12 112 VAL A CA 1
ATOM 843 C C . VAL A 1 112 ? -10.171 7.556 8.347 1.00 94.12 112 VAL A C 1
ATOM 845 O O . VAL A 1 112 ? -10.553 7.673 9.512 1.00 94.12 112 VAL A O 1
ATOM 848 N N . ILE A 1 113 ? -10.977 7.783 7.305 1.00 94.56 113 ILE A N 1
ATOM 849 C CA . ILE A 1 113 ? -12.382 8.193 7.450 1.00 94.56 113 ILE A CA 1
ATOM 850 C C . ILE A 1 113 ? -13.174 7.130 8.214 1.00 94.56 113 ILE A C 1
ATOM 852 O O . ILE A 1 113 ? -13.894 7.469 9.152 1.00 94.56 113 ILE A O 1
ATOM 856 N N . GLU A 1 114 ? -13.006 5.854 7.865 1.00 92.62 114 GLU A N 1
ATOM 857 C CA . GLU A 1 114 ? -13.681 4.754 8.558 1.00 92.62 114 GLU A CA 1
ATOM 858 C C . GLU A 1 114 ? -13.224 4.655 10.019 1.00 92.62 114 GLU A C 1
ATOM 860 O O . GLU A 1 114 ? -14.045 4.495 10.918 1.00 92.62 114 GLU A O 1
ATOM 865 N N . THR A 1 115 ? -11.929 4.841 10.287 1.00 93.12 115 THR A N 1
ATOM 866 C CA . THR A 1 115 ? -11.409 4.874 11.663 1.00 93.12 115 THR A CA 1
ATOM 867 C C . THR A 1 115 ? -12.041 6.011 12.467 1.00 93.12 115 THR A C 1
ATOM 869 O O . THR A 1 115 ? -12.497 5.790 13.586 1.00 93.12 115 THR A O 1
ATOM 872 N N . LYS A 1 116 ? -12.138 7.216 11.890 1.00 93.38 116 LYS A N 1
ATOM 873 C CA . LYS A 1 116 ? -12.803 8.360 12.529 1.00 93.38 116 LYS A CA 1
ATOM 874 C C . LYS A 1 116 ? -14.285 8.083 12.782 1.00 93.38 116 LYS A C 1
ATOM 876 O O . LYS A 1 116 ? -14.784 8.428 13.845 1.00 93.38 116 LYS A O 1
ATOM 881 N N . ARG A 1 117 ? -14.980 7.466 11.823 1.00 91.88 117 ARG A N 1
ATOM 882 C CA . ARG A 1 117 ? -16.399 7.105 11.947 1.00 91.88 117 ARG A CA 1
ATOM 883 C C . ARG A 1 117 ? -16.650 6.119 13.086 1.00 91.88 117 ARG A C 1
ATOM 885 O O . ARG A 1 117 ? -17.697 6.185 13.708 1.00 91.88 117 ARG A O 1
ATOM 892 N N . VAL A 1 118 ? -15.719 5.199 13.324 1.00 91.38 118 VAL A N 1
ATOM 893 C CA . VAL A 1 118 ? -15.833 4.185 14.380 1.00 91.38 118 VAL A CA 1
ATOM 894 C C . VAL A 1 118 ? -15.491 4.741 15.767 1.00 91.38 118 VAL A C 1
ATOM 896 O O . VAL A 1 118 ? -15.992 4.229 16.764 1.00 91.38 118 VAL A O 1
ATOM 899 N N . LEU A 1 119 ? -14.622 5.753 15.839 1.00 90.06 119 LEU A N 1
ATOM 900 C CA . LEU A 1 119 ? -14.166 6.360 17.095 1.00 90.06 119 LEU A CA 1
ATOM 901 C C . LEU A 1 119 ? -15.017 7.551 17.567 1.00 90.06 119 LEU A C 1
ATOM 903 O O . LEU A 1 119 ? -14.812 8.015 18.687 1.00 90.06 119 LEU A O 1
ATOM 907 N N . SER A 1 120 ? -15.907 8.067 16.717 1.00 84.88 120 SER A N 1
ATOM 908 C CA . SER A 1 120 ? -16.842 9.152 17.034 1.00 84.88 120 SER A CA 1
ATOM 909 C C . SER A 1 120 ? -18.207 8.616 17.430 1.00 84.88 120 SER A C 1
ATOM 911 O O . SER A 1 120 ? -18.887 9.381 18.146 1.00 84.88 120 SER A O 1
#

pLDDT: mean 82.72, std 16.52, range [46.84, 97.38]